Protein AF-A0A3D1AXS1-F1 (afdb_monomer)

Nearest PDB structures (foldseek):
  5mtw-assembly1_A  TM=7.822E-01  e=2.337E-02  Mycobacterium tuberculosis H37Rv
  5mtw-assembly1_B  TM=7.531E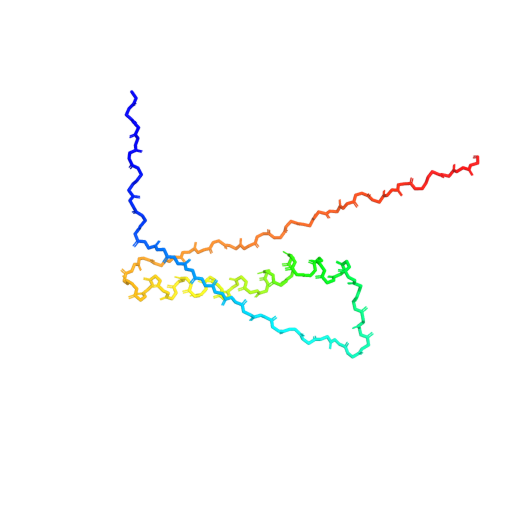-01  e=2.179E-02  Mycobacterium tuberculosis H37Rv
  5mtw-assembly1_D  TM=8.001E-01  e=6.234E-02  Mycobacterium tuberculosis H37Rv
  1ozb-assembly1_A  TM=8.561E-01  e=2.074E+00  Haemophilus influenzae
  1fx3-assembly1_D  TM=8.658E-01  e=2.386E+00  Haemophilus influenzae

Mean predicted aligned error: 9.52 Å

Sequence (87 aa):
MDKAEVAAPVMDLTARFEVVYQLQEEFIPTQEQINAFSTGNAVYNYWPYFREYAQSEAMRASLPVLLIPFLRVQISVSPTPTENPET

Foldseek 3Di:
DDDDDDDDDPDDDDDDDDDDDDDDPPDDDDPVRVVVCVVAVVCLVCVVVVLVVVQVVCVVVVHPGDRDDHDDGDDDDDDDPPDPPDD

Structure (mmCIF, N/CA/C/O backbone):
data_AF-A0A3D1AXS1-F1
#
_entry.id   AF-A0A3D1AXS1-F1
#
loop_
_atom_site.group_PDB
_atom_site.id
_atom_site.type_symbol
_atom_site.label_atom_id
_atom_site.label_alt_id
_atom_site.label_comp_id
_atom_site.label_asym_id
_atom_site.label_entity_id
_atom_site.label_seq_id
_atom_site.pdbx_PDB_ins_code
_atom_site.Cartn_x
_atom_site.Cartn_y
_atom_site.Cartn_z
_atom_site.occupancy
_atom_site.B_iso_or_equiv
_atom_site.auth_seq_id
_atom_site.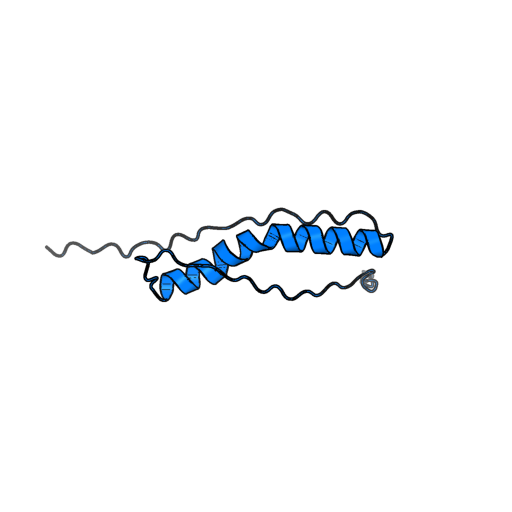auth_comp_id
_atom_site.auth_asym_id
_atom_site.auth_atom_id
_atom_site.pdbx_PDB_model_num
ATOM 1 N N . MET A 1 1 ? 14.583 24.698 -28.438 1.00 44.84 1 MET A N 1
ATOM 2 C CA . MET A 1 1 ? 14.415 23.875 -27.222 1.00 44.84 1 MET A CA 1
ATOM 3 C C . MET A 1 1 ? 13.567 22.695 -27.634 1.00 44.84 1 MET A C 1
ATOM 5 O O . MET A 1 1 ? 12.367 22.869 -27.805 1.00 44.84 1 MET A O 1
ATOM 9 N N . ASP A 1 2 ? 14.200 21.557 -27.911 1.00 49.31 2 ASP A N 1
ATOM 10 C CA . ASP A 1 2 ? 13.478 20.343 -28.285 1.00 49.31 2 ASP A CA 1
ATOM 11 C C . ASP A 1 2 ? 12.705 19.820 -27.079 1.00 49.31 2 ASP A C 1
ATOM 13 O O . ASP A 1 2 ? 13.242 19.630 -25.986 1.00 49.31 2 ASP A O 1
ATOM 17 N N . LYS A 1 3 ? 11.403 19.660 -27.282 1.00 52.97 3 LYS A N 1
ATOM 18 C CA . LYS A 1 3 ? 10.477 19.091 -26.314 1.00 52.97 3 LYS A CA 1
ATOM 19 C C . LYS A 1 3 ? 10.731 17.586 -26.316 1.00 52.97 3 LYS A C 1
ATOM 21 O O . LYS A 1 3 ? 10.402 16.929 -27.295 1.00 52.97 3 LYS A O 1
ATOM 26 N N . ALA A 1 4 ? 11.360 17.066 -25.263 1.00 61.81 4 ALA A N 1
ATOM 27 C CA . ALA A 1 4 ? 11.604 15.635 -25.129 1.00 61.81 4 ALA A CA 1
ATOM 28 C C . ALA A 1 4 ? 10.275 14.875 -25.259 1.00 61.81 4 ALA A C 1
ATOM 30 O O . ALA A 1 4 ? 9.340 15.093 -24.484 1.00 61.81 4 ALA A O 1
ATOM 31 N N . GLU A 1 5 ? 10.185 14.028 -26.279 1.00 66.19 5 GLU A N 1
ATOM 32 C CA . GLU A 1 5 ? 9.071 13.116 -26.484 1.00 66.19 5 GLU A CA 1
ATOM 33 C C . GLU A 1 5 ? 9.105 12.075 -25.361 1.00 66.19 5 GLU A C 1
ATOM 35 O O . GLU A 1 5 ? 10.091 11.357 -25.186 1.00 66.19 5 GLU A O 1
ATOM 40 N N . VAL A 1 6 ? 8.062 12.051 -24.530 1.00 71.38 6 VAL A N 1
ATOM 41 C CA . VAL A 1 6 ? 7.963 11.089 -23.431 1.00 71.38 6 VAL A CA 1
ATOM 42 C C . VAL A 1 6 ? 7.579 9.749 -24.046 1.00 71.38 6 VAL A C 1
ATOM 44 O O . VAL A 1 6 ? 6.452 9.579 -24.506 1.00 71.38 6 VAL A O 1
ATOM 47 N N . ALA A 1 7 ? 8.532 8.818 -24.090 1.00 79.00 7 ALA A N 1
ATOM 48 C CA . ALA A 1 7 ? 8.295 7.461 -24.563 1.00 79.00 7 ALA A CA 1
ATOM 49 C C . ALA A 1 7 ? 7.159 6.790 -23.768 1.00 79.00 7 ALA A C 1
ATOM 51 O O . ALA A 1 7 ? 7.001 7.028 -22.567 1.00 79.00 7 ALA A O 1
ATOM 52 N N . ALA A 1 8 ? 6.379 5.942 -24.444 1.00 84.88 8 ALA A N 1
ATOM 53 C CA . ALA A 1 8 ? 5.303 5.176 -23.820 1.00 84.88 8 ALA A CA 1
ATOM 54 C C . ALA A 1 8 ? 5.827 4.331 -22.639 1.00 84.88 8 ALA A C 1
ATOM 56 O O . ALA A 1 8 ? 6.968 3.854 -22.689 1.00 84.88 8 ALA A O 1
ATOM 57 N N . PRO A 1 9 ? 5.022 4.135 -21.575 1.00 87.25 9 PRO A N 1
ATOM 58 C CA . PRO A 1 9 ? 5.452 3.363 -20.417 1.00 87.25 9 PRO A CA 1
ATOM 59 C C . PRO A 1 9 ? 5.767 1.917 -20.817 1.00 87.25 9 PRO A C 1
ATOM 61 O O . PRO A 1 9 ? 5.012 1.282 -21.547 1.00 87.25 9 PRO A O 1
ATOM 64 N N . VAL A 1 10 ? 6.882 1.392 -20.302 1.00 90.00 10 VAL A N 1
ATOM 65 C CA . VAL A 1 10 ? 7.319 0.001 -20.533 1.00 90.00 10 VAL A CA 1
ATOM 66 C C . VAL A 1 10 ? 6.369 -1.003 -19.866 1.00 90.00 10 VAL A C 1
ATOM 68 O O . VAL A 1 10 ? 6.231 -2.130 -20.329 1.00 90.00 10 VAL A O 1
ATOM 71 N N . MET A 1 11 ? 5.706 -0.592 -18.784 1.00 89.75 11 MET A N 1
ATOM 72 C CA . MET A 1 11 ? 4.735 -1.389 -18.043 1.00 89.75 11 MET A CA 1
ATOM 73 C C . MET A 1 11 ? 3.749 -0.459 -17.331 1.00 89.75 11 MET A C 1
ATOM 75 O O . MET A 1 11 ? 4.158 0.555 -16.765 1.00 89.75 11 MET A 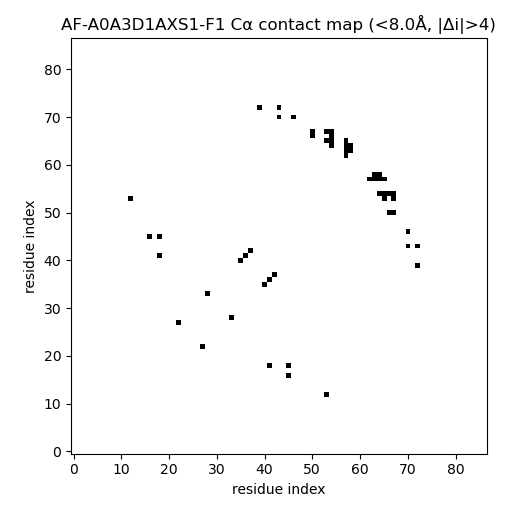O 1
ATOM 79 N N . ASP A 1 12 ? 2.470 -0.830 -17.343 1.00 92.12 12 ASP A N 1
ATOM 80 C CA . ASP A 1 12 ? 1.411 -0.219 -16.539 1.00 92.12 12 ASP A CA 1
ATOM 81 C C . ASP A 1 12 ? 0.840 -1.287 -15.600 1.00 92.12 12 ASP A C 1
ATOM 83 O O . ASP A 1 12 ? 0.598 -2.423 -16.016 1.00 92.12 12 ASP A O 1
ATOM 87 N N . LEU A 1 13 ? 0.677 -0.942 -14.324 1.00 92.06 13 LEU A N 1
ATOM 88 C CA . LEU A 1 13 ? 0.270 -1.871 -13.281 1.00 92.06 13 LEU A CA 1
ATOM 89 C C . LEU A 1 13 ? -0.883 -1.295 -12.470 1.00 92.06 13 LEU A C 1
ATOM 91 O O . LEU A 1 13 ? -0.741 -0.284 -11.786 1.00 92.06 13 LEU A O 1
ATOM 95 N N . THR A 1 14 ? -2.009 -2.003 -12.482 1.00 93.25 14 THR A N 1
ATOM 96 C CA . THR A 1 14 ? -3.192 -1.664 -11.690 1.00 93.25 14 THR A CA 1
ATOM 97 C C . THR A 1 14 ? -3.573 -2.839 -10.804 1.00 93.25 14 THR A C 1
ATOM 99 O O . THR A 1 14 ? -3.688 -3.967 -11.273 1.00 93.25 14 THR A O 1
ATOM 102 N N . ALA A 1 15 ? -3.816 -2.566 -9.524 1.00 92.50 15 ALA A N 1
ATOM 103 C CA . ALA A 1 15 ? -4.298 -3.553 -8.570 1.00 92.50 15 ALA A CA 1
ATOM 104 C C . ALA A 1 15 ? -5.378 -2.962 -7.665 1.00 92.50 15 ALA A C 1
ATOM 106 O O . ALA A 1 15 ? -5.380 -1.767 -7.362 1.00 92.50 15 ALA A O 1
ATOM 107 N N . ARG A 1 16 ? -6.291 -3.826 -7.218 1.00 95.12 16 ARG A N 1
ATOM 108 C CA . ARG A 1 16 ? -7.300 -3.515 -6.206 1.00 95.12 16 ARG A CA 1
ATOM 109 C C . ARG A 1 16 ? -7.056 -4.411 -5.004 1.00 95.12 16 ARG A C 1
ATOM 111 O O . ARG A 1 16 ? -7.058 -5.629 -5.144 1.00 95.12 16 ARG A O 1
ATOM 118 N N . PHE A 1 17 ? -6.876 -3.795 -3.844 1.00 93.56 17 PHE A N 1
ATOM 119 C CA . PHE A 1 17 ? -6.705 -4.497 -2.579 1.00 93.56 17 PHE A CA 1
ATOM 120 C C . PHE A 1 17 ? -7.977 -4.359 -1.750 1.00 93.56 17 PHE A C 1
ATOM 122 O O . PHE A 1 17 ? -8.539 -3.268 -1.645 1.00 93.56 17 PHE A O 1
ATOM 129 N N . GLU A 1 18 ? -8.409 -5.466 -1.161 1.00 95.00 18 GLU A N 1
ATOM 130 C CA . GLU A 1 18 ? -9.420 -5.493 -0.112 1.00 95.00 18 GLU A CA 1
ATOM 131 C C . GLU A 1 18 ? -8.725 -5.857 1.196 1.00 95.00 18 GLU A C 1
ATOM 133 O O . GLU A 1 18 ? -7.926 -6.794 1.242 1.00 95.00 18 GLU A O 1
ATOM 138 N N . VAL A 1 19 ? -8.998 -5.089 2.249 1.00 93.81 19 VAL A N 1
ATOM 139 C CA . VAL A 1 19 ? -8.396 -5.308 3.562 1.00 93.81 19 VAL A CA 1
ATOM 140 C C . VAL A 1 19 ? -9.505 -5.355 4.595 1.00 93.81 19 VAL A C 1
ATOM 142 O O . VAL A 1 19 ? -10.235 -4.382 4.779 1.00 93.81 19 VAL A O 1
ATOM 145 N N . VAL A 1 20 ? -9.626 -6.499 5.262 1.00 95.12 20 VAL A N 1
ATOM 146 C CA . VAL A 1 20 ? -10.644 -6.741 6.283 1.00 95.12 20 VAL A CA 1
ATOM 147 C C . VAL A 1 20 ? -9.978 -6.686 7.649 1.00 95.12 20 VAL A C 1
ATOM 149 O O . VAL A 1 20 ? -9.021 -7.412 7.912 1.00 95.12 20 VAL A O 1
ATOM 152 N N . TYR A 1 21 ? -10.491 -5.816 8.515 1.00 93.44 21 TYR A N 1
ATOM 153 C CA . TYR A 1 21 ? -10.020 -5.661 9.886 1.00 93.44 21 TYR A CA 1
ATOM 154 C C . TYR A 1 21 ? -11.086 -6.144 10.858 1.00 93.44 21 TYR A C 1
ATOM 156 O O . TYR A 1 21 ? -12.260 -5.805 10.722 1.00 93.44 21 TYR A O 1
ATOM 164 N N . GLN A 1 22 ? -10.660 -6.903 11.864 1.00 94.31 22 GLN A N 1
ATOM 165 C CA . GLN A 1 22 ? -11.500 -7.254 12.998 1.00 94.31 22 GLN A CA 1
ATOM 166 C C . GLN A 1 22 ? -11.297 -6.226 14.110 1.00 94.31 22 GLN A C 1
ATOM 168 O O . GLN A 1 22 ? -10.164 -5.944 14.505 1.00 94.31 22 GLN A O 1
ATOM 173 N N . LEU A 1 23 ? -12.398 -5.667 14.607 1.00 94.50 23 LEU A N 1
ATOM 174 C CA . LEU A 1 23 ? -12.379 -4.802 15.782 1.00 94.50 23 LEU A CA 1
ATOM 175 C C . LEU A 1 23 ? -12.302 -5.653 17.052 1.00 94.50 23 LEU A C 1
ATOM 177 O O . LEU A 1 23 ? -12.799 -6.779 17.090 1.00 94.50 23 LEU A O 1
ATOM 181 N N . GLN A 1 24 ? -11.684 -5.104 18.095 1.00 94.38 24 GLN A N 1
ATOM 182 C CA . GLN A 1 24 ? -11.761 -5.698 19.427 1.00 94.38 24 GLN A CA 1
ATOM 183 C C . GLN A 1 24 ? -13.191 -5.573 19.966 1.00 94.38 24 GLN A C 1
ATOM 185 O O . GLN A 1 24 ? -13.863 -4.587 19.671 1.00 94.38 24 GLN A O 1
ATOM 190 N N . GLU A 1 25 ? -13.645 -6.558 20.746 1.00 91.06 25 GLU A N 1
ATOM 191 C CA . GLU A 1 25 ? -15.060 -6.720 21.132 1.00 91.06 25 GLU A CA 1
ATOM 192 C C . GLU A 1 25 ? -15.677 -5.479 21.797 1.00 91.06 25 GLU A C 1
ATOM 194 O O . GLU A 1 25 ? -16.848 -5.182 21.581 1.00 91.06 25 GLU A O 1
ATOM 199 N N . GLU A 1 26 ? -14.889 -4.718 22.553 1.00 95.06 26 GLU A N 1
ATOM 200 C CA . GLU A 1 26 ? -15.354 -3.536 23.291 1.00 95.06 26 GLU A CA 1
ATOM 201 C C . GLU A 1 26 ? -15.031 -2.210 22.583 1.00 95.06 26 GLU A C 1
ATOM 203 O O . GLU A 1 26 ? -15.372 -1.131 23.071 1.00 95.06 26 GLU A O 1
ATOM 208 N N . PHE A 1 27 ? -14.366 -2.259 21.426 1.00 95.00 27 PHE A N 1
ATOM 209 C CA . PHE A 1 27 ? -13.951 -1.060 20.711 1.00 95.00 27 PHE A CA 1
ATOM 210 C C . PHE A 1 27 ? -14.990 -0.644 19.671 1.00 95.00 27 PHE A C 1
ATOM 212 O O . PHE A 1 27 ? -15.139 -1.269 18.620 1.00 95.00 27 PHE A O 1
ATOM 219 N N . ILE A 1 28 ? -15.667 0.470 19.944 1.00 95.12 28 ILE A N 1
ATOM 220 C CA . ILE A 1 28 ? -16.607 1.105 19.019 1.00 95.12 28 ILE A CA 1
ATOM 221 C C . ILE A 1 28 ? -15.945 2.380 18.476 1.00 95.12 28 ILE A C 1
ATOM 223 O O . ILE A 1 28 ? -15.908 3.388 19.187 1.00 95.12 28 ILE A O 1
ATOM 227 N N . PRO A 1 29 ? -15.389 2.366 17.249 1.00 94.31 29 PRO A N 1
ATOM 228 C CA . PRO A 1 29 ? -14.717 3.533 16.703 1.00 94.31 29 PRO A CA 1
ATOM 229 C C . PRO A 1 29 ? -15.713 4.635 16.345 1.00 94.31 29 PRO A C 1
ATOM 231 O O . PRO A 1 29 ? -16.793 4.381 15.807 1.00 94.31 29 PRO A O 1
ATOM 234 N N . THR A 1 30 ? -15.315 5.884 16.568 1.00 96.94 30 THR A N 1
ATOM 235 C CA . THR A 1 30 ? -16.032 7.034 16.013 1.00 96.94 30 THR A C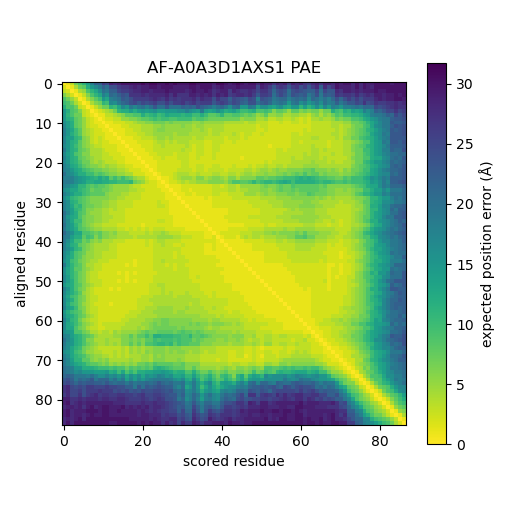A 1
ATOM 236 C C . THR A 1 30 ? -15.834 7.102 14.498 1.00 96.94 30 THR A C 1
ATOM 238 O O . THR A 1 30 ? -14.856 6.585 13.953 1.00 96.94 30 THR A O 1
ATOM 241 N N . GLN A 1 31 ? -16.727 7.796 13.788 1.00 94.50 31 GLN A N 1
ATOM 242 C CA . GLN A 1 31 ? -16.572 7.986 12.342 1.00 94.50 31 GLN A CA 1
ATOM 243 C C . GLN A 1 31 ? -15.254 8.693 11.986 1.00 94.50 31 GLN A C 1
ATOM 245 O O . GLN A 1 31 ? -14.630 8.372 10.978 1.00 94.50 31 GLN A O 1
ATOM 250 N N . GLU A 1 32 ? -14.801 9.627 12.825 1.00 93.56 32 GLU A N 1
ATOM 251 C CA . GLU A 1 32 ? -13.513 10.301 12.656 1.00 93.56 32 GLU A CA 1
ATOM 252 C C . GLU A 1 32 ? -12.341 9.318 12.762 1.00 93.56 32 GLU A C 1
ATOM 254 O O . GLU A 1 32 ? -11.444 9.340 11.919 1.00 93.56 32 GLU A O 1
ATOM 259 N N . GLN A 1 33 ? -12.384 8.395 13.728 1.00 93.44 33 GLN A N 1
ATOM 260 C CA . GLN A 1 33 ? -11.379 7.340 13.868 1.00 93.44 33 GLN A CA 1
ATOM 261 C C . GLN A 1 33 ? -11.387 6.379 12.676 1.00 93.44 33 GLN A C 1
ATOM 263 O O . GLN A 1 33 ? -10.315 6.027 12.186 1.00 93.44 33 GLN A O 1
ATOM 268 N N . ILE A 1 34 ? -12.564 5.991 12.168 1.00 94.06 34 ILE A N 1
ATOM 269 C CA . ILE A 1 34 ? -12.681 5.174 10.946 1.00 94.06 34 ILE A CA 1
ATOM 270 C C . ILE A 1 34 ? -12.040 5.906 9.765 1.00 94.06 34 ILE A C 1
ATOM 272 O O . ILE A 1 34 ? -11.228 5.327 9.042 1.00 94.06 34 ILE A O 1
ATOM 276 N N . ASN A 1 35 ? -12.357 7.190 9.590 1.00 91.75 35 ASN A N 1
ATOM 277 C CA . ASN A 1 35 ? -11.825 7.996 8.496 1.00 91.75 35 ASN A CA 1
ATOM 278 C C . ASN A 1 35 ? -10.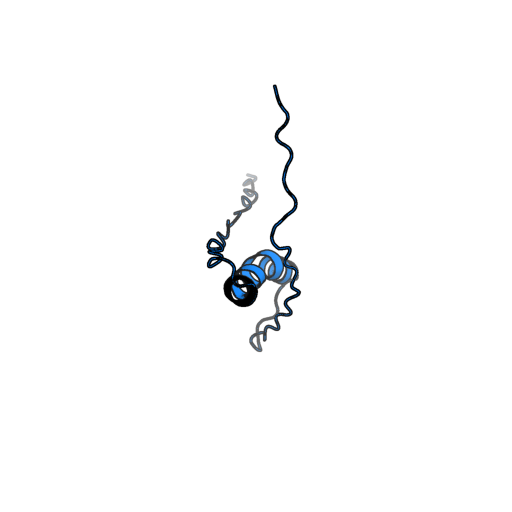297 8.118 8.595 1.00 91.75 35 ASN A C 1
ATOM 280 O O . ASN A 1 35 ? -9.604 7.818 7.622 1.00 91.75 35 ASN A O 1
ATOM 284 N N . ALA A 1 36 ? -9.765 8.468 9.769 1.00 90.38 36 ALA A N 1
ATOM 285 C CA . ALA A 1 36 ? -8.325 8.562 10.011 1.00 90.38 36 ALA A CA 1
ATOM 286 C C . ALA A 1 36 ? -7.608 7.213 9.820 1.00 90.38 36 ALA A C 1
ATOM 288 O O . ALA A 1 36 ? -6.513 7.147 9.256 1.00 90.38 36 ALA A O 1
ATOM 289 N N . PHE A 1 37 ? -8.233 6.112 10.247 1.00 91.88 37 PHE A N 1
ATOM 290 C CA . PHE A 1 37 ? -7.694 4.773 10.037 1.00 91.88 37 PHE A CA 1
ATOM 291 C C . PHE A 1 37 ? -7.653 4.410 8.551 1.00 91.88 37 PHE A C 1
ATOM 293 O O . PHE A 1 37 ? -6.628 3.923 8.075 1.00 91.88 37 PHE A O 1
ATOM 300 N N . SER A 1 38 ? -8.734 4.676 7.813 1.00 90.19 38 SER A N 1
ATOM 301 C CA . SER A 1 38 ? -8.849 4.328 6.393 1.00 90.19 38 SER A CA 1
ATOM 302 C C . SER A 1 38 ? -7.829 5.053 5.509 1.00 90.19 38 SER A C 1
ATOM 304 O O . SER A 1 38 ? -7.294 4.455 4.578 1.00 90.19 38 SER A O 1
ATOM 306 N N . THR A 1 39 ? -7.511 6.313 5.815 1.00 87.00 39 THR A N 1
ATOM 307 C CA . THR A 1 39 ? -6.586 7.130 5.014 1.00 87.00 39 THR A CA 1
ATOM 308 C C . THR A 1 39 ? -5.123 6.927 5.401 1.00 87.00 39 THR A C 1
ATOM 310 O O . THR A 1 39 ? -4.246 7.065 4.551 1.00 87.00 39 THR A O 1
ATOM 313 N N . GLY A 1 40 ? -4.849 6.581 6.662 1.00 88.75 40 GLY A N 1
ATOM 314 C CA . GLY A 1 40 ? -3.495 6.366 7.167 1.00 88.75 40 GLY A CA 1
ATOM 315 C C . GLY A 1 40 ? -3.149 4.890 7.328 1.00 88.75 40 GLY A C 1
ATOM 316 O O . GLY A 1 40 ? -2.411 4.311 6.531 1.00 88.75 40 GLY A O 1
ATOM 317 N N . ASN A 1 41 ? -3.670 4.283 8.394 1.00 91.81 41 ASN A N 1
ATOM 318 C CA . ASN A 1 41 ? -3.274 2.947 8.842 1.00 91.81 41 ASN A CA 1
ATOM 319 C C . ASN A 1 41 ? -3.599 1.856 7.822 1.00 91.81 41 ASN A C 1
ATOM 321 O O . ASN A 1 41 ? -2.751 1.008 7.558 1.00 91.81 41 ASN A O 1
ATOM 325 N N . ALA A 1 42 ? -4.793 1.879 7.225 1.00 92.12 42 ALA A N 1
ATOM 326 C CA . ALA A 1 42 ? -5.177 0.878 6.236 1.00 92.12 42 ALA A CA 1
ATOM 327 C C . ALA A 1 42 ? -4.216 0.891 5.035 1.00 92.12 42 ALA A C 1
ATOM 329 O O . ALA A 1 42 ? -3.710 -0.159 4.640 1.00 92.12 42 ALA A O 1
ATOM 330 N N . VAL A 1 43 ? -3.886 2.086 4.525 1.00 91.44 43 VAL A N 1
ATOM 331 C CA . VAL A 1 43 ? -2.925 2.279 3.426 1.00 91.44 43 VAL A CA 1
ATOM 332 C C . VAL A 1 43 ? -1.528 1.815 3.805 1.00 91.44 43 VAL A C 1
ATOM 334 O O . VAL A 1 43 ? -0.895 1.065 3.062 1.00 91.44 43 VAL A O 1
ATOM 337 N N . TYR A 1 44 ? -1.063 2.213 4.985 1.00 93.31 44 TYR A N 1
ATOM 338 C CA . TYR A 1 44 ? 0.235 1.797 5.499 1.00 93.31 44 TYR A CA 1
ATOM 339 C C . TYR A 1 44 ? 0.356 0.275 5.626 1.00 93.31 44 TYR A C 1
ATOM 341 O O . TYR A 1 44 ? 1.364 -0.298 5.215 1.00 93.31 44 TYR A O 1
ATOM 349 N N . ASN A 1 45 ? -0.690 -0.381 6.124 1.00 94.12 45 ASN A N 1
ATOM 350 C CA . ASN A 1 45 ? -0.712 -1.821 6.342 1.00 94.12 45 ASN A CA 1
ATOM 351 C C . ASN A 1 45 ? -0.718 -2.623 5.036 1.00 94.12 45 ASN A C 1
ATOM 353 O O . ASN A 1 45 ? -0.050 -3.656 4.974 1.00 94.12 45 ASN A O 1
ATOM 357 N N . TYR A 1 46 ? -1.439 -2.180 3.995 1.00 94.88 46 TYR A N 1
ATOM 358 C CA . TYR A 1 46 ? -1.429 -2.901 2.715 1.00 94.88 46 TYR A CA 1
ATOM 359 C C . TYR A 1 46 ? -0.220 -2.552 1.835 1.00 94.88 46 TYR A C 1
ATOM 361 O O . TYR A 1 46 ? 0.107 -3.315 0.924 1.00 94.88 46 TYR A O 1
ATOM 369 N N . TRP A 1 47 ? 0.482 -1.442 2.098 1.00 95.38 47 TRP A N 1
ATOM 370 C CA . TRP A 1 47 ? 1.608 -0.986 1.276 1.00 95.38 47 TRP A CA 1
ATOM 371 C C . TRP A 1 47 ? 2.675 -2.065 1.012 1.00 95.38 47 TRP A C 1
ATOM 373 O O . TRP A 1 47 ? 3.049 -2.234 -0.149 1.00 95.38 47 TRP A O 1
ATOM 383 N N . PRO A 1 48 ? 3.145 -2.858 2.001 1.00 95.00 48 PRO A N 1
ATOM 384 C CA . PRO A 1 48 ? 4.101 -3.937 1.747 1.00 95.00 48 PRO A CA 1
ATOM 385 C C . PRO A 1 48 ? 3.595 -4.986 0.748 1.00 95.00 48 PRO A C 1
ATOM 387 O O . PRO A 1 48 ? 4.378 -5.465 -0.068 1.00 95.00 48 PRO A O 1
ATOM 390 N N . TYR A 1 49 ? 2.295 -5.294 0.766 1.00 95.75 49 TYR A N 1
ATOM 391 C CA . TYR A 1 49 ? 1.675 -6.248 -0.158 1.00 95.75 49 TYR A CA 1
ATOM 392 C C . TYR A 1 49 ? 1.654 -5.705 -1.586 1.00 95.75 49 TYR A C 1
ATOM 394 O O . TYR A 1 49 ? 1.937 -6.439 -2.528 1.00 95.75 49 TYR A O 1
ATOM 402 N N . PHE A 1 50 ? 1.390 -4.406 -1.755 1.00 95.00 50 PHE A N 1
ATOM 403 C CA . PHE A 1 50 ? 1.505 -3.762 -3.061 1.00 95.00 50 PHE A CA 1
ATOM 404 C C . PHE A 1 50 ? 2.949 -3.756 -3.579 1.00 95.00 50 PHE A C 1
ATOM 406 O O . PHE A 1 50 ? 3.178 -4.044 -4.753 1.00 95.00 50 PHE A O 1
ATOM 413 N N . ARG A 1 51 ? 3.928 -3.468 -2.710 1.00 95.75 51 ARG A N 1
ATOM 414 C CA . ARG A 1 51 ? 5.352 -3.493 -3.085 1.00 95.75 51 ARG A CA 1
ATOM 415 C C . ARG A 1 51 ? 5.771 -4.866 -3.599 1.00 95.75 51 ARG A C 1
ATOM 417 O O . ARG A 1 51 ? 6.386 -4.946 -4.658 1.00 95.75 51 ARG A O 1
ATOM 424 N N . GLU A 1 52 ? 5.403 -5.919 -2.873 1.00 95.50 52 GLU A N 1
ATOM 425 C CA . GLU A 1 52 ? 5.679 -7.296 -3.283 1.00 95.50 52 GLU A CA 1
ATOM 426 C C . GLU A 1 52 ? 4.969 -7.637 -4.594 1.00 95.50 52 GLU A C 1
ATOM 428 O O . GLU A 1 52 ? 5.596 -8.159 -5.510 1.00 95.50 52 GLU A O 1
ATOM 433 N N . TYR A 1 53 ? 3.689 -7.276 -4.726 1.00 95.06 53 TYR A N 1
ATOM 434 C CA . TYR A 1 53 ? 2.934 -7.484 -5.958 1.00 95.06 53 TYR A CA 1
ATOM 435 C C . TYR A 1 53 ? 3.636 -6.853 -7.169 1.00 95.06 53 TYR A C 1
ATOM 437 O O . TYR A 1 53 ? 3.888 -7.534 -8.161 1.00 95.06 53 TYR A O 1
ATOM 445 N N . ALA A 1 54 ? 4.027 -5.583 -7.073 1.00 94.56 54 ALA A N 1
ATOM 446 C CA . ALA A 1 54 ? 4.682 -4.882 -8.169 1.00 94.56 54 ALA A CA 1
ATOM 447 C C . ALA A 1 54 ? 6.068 -5.453 -8.506 1.00 94.56 54 ALA A C 1
ATOM 449 O O . ALA A 1 54 ? 6.415 -5.579 -9.681 1.00 94.56 54 ALA A O 1
ATOM 450 N N . GLN A 1 55 ? 6.840 -5.845 -7.490 1.00 95.12 55 GLN A N 1
ATOM 451 C CA . GLN A 1 55 ? 8.113 -6.538 -7.683 1.00 95.12 55 GLN A CA 1
ATOM 452 C C . GLN A 1 55 ? 7.911 -7.885 -8.393 1.00 95.12 55 GLN A C 1
ATOM 454 O O . GLN A 1 55 ? 8.604 -8.184 -9.366 1.00 95.12 55 GLN A O 1
ATOM 459 N N . SER A 1 56 ? 6.935 -8.667 -7.939 1.00 94.75 56 SER A N 1
ATOM 460 C CA . SER A 1 56 ? 6.559 -9.955 -8.514 1.00 94.75 56 SER A CA 1
ATOM 461 C C . SER A 1 56 ? 6.123 -9.839 -9.982 1.00 94.75 56 SER A C 1
ATOM 463 O O . SER A 1 56 ? 6.523 -10.663 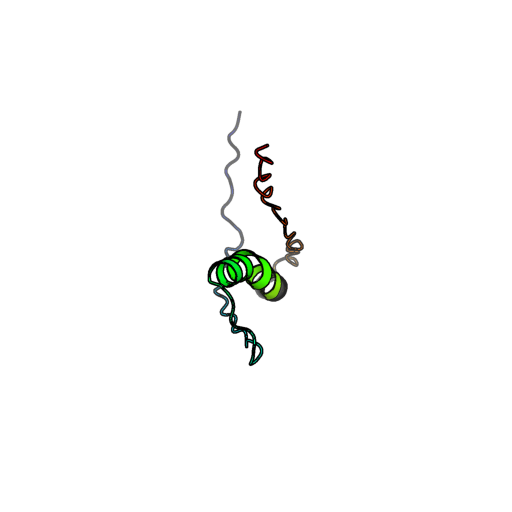-10.807 1.00 94.75 56 SER A O 1
ATOM 465 N N . GLU A 1 57 ? 5.338 -8.819 -10.335 1.00 95.44 57 GLU A N 1
ATOM 466 C CA . GLU A 1 57 ? 4.905 -8.586 -11.721 1.00 95.44 57 GLU A CA 1
ATOM 467 C C . GLU A 1 57 ? 6.056 -8.124 -12.623 1.00 95.44 57 GLU A C 1
AT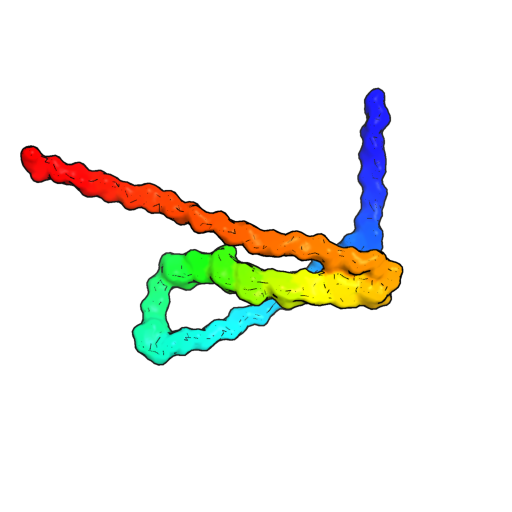OM 469 O O . GLU A 1 57 ? 6.195 -8.622 -13.740 1.00 95.44 57 GLU A O 1
ATOM 474 N N . ALA A 1 58 ? 6.939 -7.247 -12.131 1.00 94.25 58 ALA A N 1
ATOM 475 C CA . ALA A 1 58 ? 8.134 -6.846 -12.874 1.00 94.25 58 ALA A CA 1
ATOM 476 C C . ALA A 1 58 ? 9.039 -8.053 -13.174 1.00 94.25 58 ALA A C 1
ATOM 478 O O . ALA A 1 58 ? 9.484 -8.237 -14.308 1.00 94.25 58 AL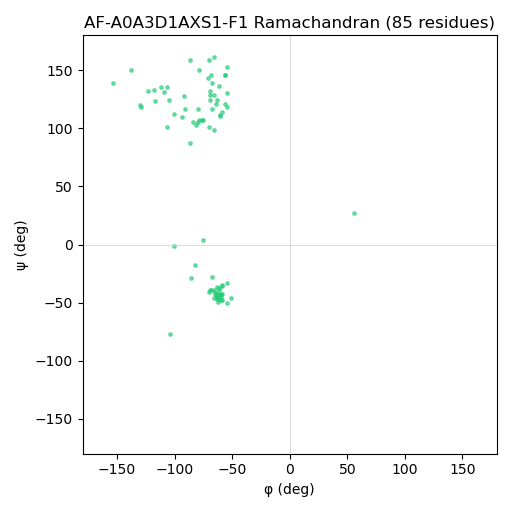A A O 1
ATOM 479 N N . MET A 1 59 ? 9.240 -8.931 -12.185 1.00 94.44 59 MET A N 1
ATOM 480 C CA . MET A 1 59 ? 10.005 -10.166 -12.370 1.00 94.44 59 MET A CA 1
ATOM 481 C C . MET A 1 59 ? 9.356 -11.103 -13.396 1.00 94.44 59 MET A C 1
ATOM 483 O O . MET A 1 59 ? 10.060 -11.647 -14.247 1.00 94.44 59 MET A O 1
ATOM 487 N N . ARG A 1 60 ? 8.023 -11.269 -13.370 1.00 94.50 60 ARG A N 1
ATOM 488 C CA . ARG A 1 60 ? 7.288 -12.060 -14.379 1.00 94.50 60 ARG A CA 1
ATOM 489 C C . ARG A 1 60 ? 7.437 -11.497 -15.789 1.00 94.50 60 ARG A C 1
ATOM 491 O O . ARG A 1 60 ? 7.574 -12.263 -16.739 1.00 94.50 60 ARG A O 1
ATOM 498 N N . ALA A 1 61 ? 7.466 -10.175 -15.919 1.00 94.50 61 ALA A N 1
ATOM 499 C CA . ALA A 1 61 ? 7.701 -9.485 -17.182 1.00 94.50 61 ALA A CA 1
ATOM 500 C C . ALA A 1 61 ? 9.178 -9.509 -17.630 1.00 94.50 61 ALA A C 1
ATOM 502 O O . ALA A 1 61 ? 9.515 -8.900 -18.642 1.00 94.50 61 ALA A O 1
ATOM 503 N N . SER A 1 62 ? 10.066 -10.202 -16.900 1.00 95.25 62 SER A N 1
ATOM 504 C CA . SER A 1 62 ? 11.521 -10.191 -17.126 1.00 95.25 62 SER A CA 1
ATOM 505 C C . SER A 1 62 ? 12.130 -8.781 -17.096 1.00 95.25 62 SER A C 1
ATOM 507 O O . SER A 1 62 ? 13.161 -8.521 -17.717 1.00 95.25 62 SER A O 1
ATOM 509 N N . LEU A 1 63 ? 11.487 -7.865 -16.369 1.00 93.69 63 LEU A N 1
ATOM 510 C CA . LEU A 1 63 ? 11.985 -6.521 -16.118 1.00 93.69 63 LEU A CA 1
ATOM 511 C C . LEU A 1 63 ? 12.903 -6.521 -14.886 1.00 93.69 63 LEU A C 1
ATOM 513 O O . LEU A 1 63 ? 12.825 -7.420 -14.041 1.00 93.69 63 LEU A O 1
ATOM 517 N N . PRO A 1 64 ? 13.776 -5.507 -14.748 1.00 91.25 64 PRO A N 1
ATOM 518 C CA . PRO A 1 64 ? 14.537 -5.306 -13.523 1.00 91.25 64 PRO A CA 1
ATOM 519 C C . PRO A 1 64 ? 13.629 -5.216 -12.292 1.00 91.25 64 PRO A C 1
ATOM 521 O O . PRO A 1 64 ? 12.481 -4.779 -12.374 1.00 91.25 64 PRO A O 1
ATOM 524 N N . VAL A 1 65 ? 14.175 -5.584 -11.131 1.00 85.00 65 VAL A N 1
ATOM 525 C CA . VAL A 1 65 ? 13.458 -5.514 -9.851 1.00 85.00 65 VAL A CA 1
ATOM 526 C C . VAL A 1 65 ? 12.964 -4.089 -9.599 1.00 85.00 65 VAL A C 1
ATOM 528 O O . VAL A 1 65 ? 13.752 -3.146 -9.509 1.00 85.00 65 VAL A O 1
ATOM 531 N N . LEU A 1 66 ? 11.648 -3.947 -9.443 1.00 88.06 66 LEU A N 1
ATOM 532 C CA . LEU A 1 66 ? 11.006 -2.677 -9.137 1.00 88.06 66 LEU A CA 1
ATOM 533 C C . LEU A 1 66 ? 11.101 -2.390 -7.630 1.00 88.06 66 LEU A C 1
ATOM 535 O O . LEU A 1 66 ? 10.352 -2.941 -6.825 1.00 88.06 66 LEU A O 1
ATOM 539 N N . LEU A 1 67 ? 12.014 -1.501 -7.234 1.00 87.88 67 LEU A N 1
ATOM 540 C CA . LEU A 1 67 ? 12.163 -1.087 -5.836 1.00 87.88 67 LEU A CA 1
ATOM 541 C C . LEU A 1 67 ? 11.212 0.067 -5.505 1.00 87.88 67 LEU A C 1
ATOM 543 O O . LEU A 1 67 ? 11.579 1.240 -5.566 1.00 87.88 67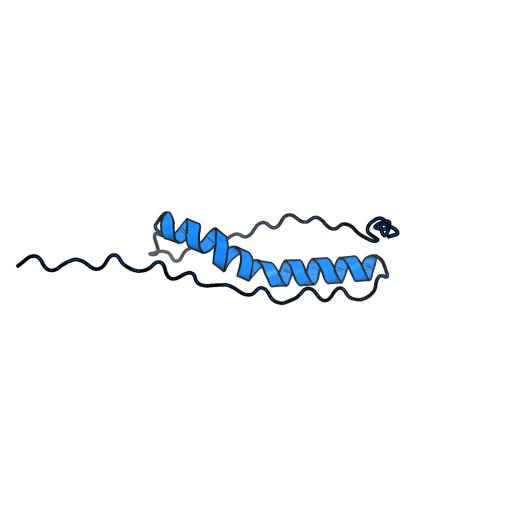 LEU A O 1
ATOM 547 N N . ILE A 1 68 ? 9.983 -0.267 -5.112 1.00 91.94 68 ILE A N 1
ATOM 548 C CA . ILE A 1 68 ? 9.027 0.736 -4.626 1.00 91.94 68 ILE A CA 1
ATOM 549 C C . ILE A 1 68 ? 9.494 1.275 -3.259 1.00 91.94 68 ILE A C 1
ATOM 551 O O . ILE A 1 68 ? 9.819 0.474 -2.371 1.00 91.94 68 ILE A O 1
ATOM 555 N N . PRO A 1 69 ? 9.522 2.606 -3.041 1.00 93.12 69 PRO A N 1
ATOM 556 C CA . PRO A 1 69 ? 9.954 3.199 -1.778 1.00 93.12 69 PRO A CA 1
ATOM 557 C C . PRO A 1 69 ? 9.019 2.856 -0.610 1.00 93.12 69 PRO A C 1
ATOM 559 O O . PRO A 1 69 ? 7.861 2.470 -0.779 1.00 93.12 69 PRO A O 1
ATOM 562 N N . PHE A 1 70 ? 9.522 3.014 0.613 1.00 92.12 70 PHE A N 1
ATOM 563 C CA . PHE A 1 70 ? 8.687 2.908 1.807 1.00 92.12 70 PHE A CA 1
ATOM 564 C C . PHE A 1 70 ? 7.687 4.062 1.877 1.00 92.12 70 PHE A C 1
ATOM 566 O O . PHE A 1 70 ? 8.040 5.215 1.614 1.00 92.12 70 PHE A O 1
ATOM 573 N N . LEU A 1 71 ? 6.453 3.751 2.275 1.00 91.31 71 LEU A N 1
ATOM 574 C CA . LEU A 1 71 ? 5.440 4.763 2.529 1.00 91.31 71 LEU A CA 1
ATOM 575 C C . LEU A 1 71 ? 5.824 5.556 3.779 1.00 91.31 71 LEU A C 1
ATOM 577 O O . LEU A 1 71 ? 6.093 4.980 4.835 1.00 91.31 71 LEU A O 1
ATOM 581 N N . ARG A 1 72 ? 5.837 6.884 3.658 1.00 87.00 72 ARG A N 1
ATOM 582 C CA . ARG A 1 72 ? 6.037 7.796 4.785 1.00 87.00 72 ARG A CA 1
ATOM 583 C C . ARG A 1 72 ? 4.684 8.341 5.218 1.00 87.00 72 ARG A C 1
ATOM 585 O O . ARG A 1 72 ? 4.072 9.107 4.482 1.00 87.00 72 ARG A O 1
ATOM 592 N N . VAL A 1 73 ? 4.234 7.957 6.407 1.00 80.75 73 VAL A N 1
ATOM 593 C CA . VAL A 1 73 ? 3.012 8.505 7.005 1.00 80.75 73 VAL A CA 1
ATOM 594 C C . VAL A 1 73 ? 3.349 9.867 7.606 1.00 80.75 73 VAL A C 1
ATOM 596 O O . VAL A 1 73 ? 4.183 9.960 8.506 1.00 80.75 73 VAL A O 1
ATOM 599 N N . GLN A 1 74 ? 2.733 10.931 7.091 1.00 75.12 74 GLN A N 1
ATOM 600 C CA . GLN A 1 74 ? 2.798 12.254 7.708 1.00 75.12 74 GLN A CA 1
ATOM 601 C C . GLN A 1 74 ? 1.628 12.394 8.676 1.00 75.12 74 GLN A C 1
ATOM 603 O O . GLN A 1 74 ? 0.471 12.349 8.270 1.00 75.12 74 GLN A O 1
ATOM 608 N N . ILE A 1 75 ? 1.931 12.546 9.963 1.00 64.88 75 ILE A N 1
ATOM 609 C CA . ILE A 1 75 ? 0.919 12.817 10.982 1.00 64.88 75 ILE A CA 1
ATOM 610 C C . ILE A 1 75 ? 0.673 14.326 10.964 1.00 64.88 75 ILE A C 1
ATOM 612 O O . ILE A 1 75 ? 1.516 15.096 11.425 1.00 64.88 75 ILE A O 1
ATOM 616 N N . SER A 1 76 ? -0.454 14.766 10.406 1.00 58.81 76 SER A N 1
ATOM 617 C CA . SER A 1 76 ? -0.891 16.155 10.543 1.00 58.81 76 SER A CA 1
ATOM 618 C C . SER A 1 76 ? -1.554 16.326 11.907 1.00 58.81 76 SER A C 1
ATOM 620 O O . SER A 1 76 ? -2.675 15.866 12.116 1.00 58.81 76 SER A O 1
ATOM 622 N N . VAL A 1 77 ? -0.862 16.969 12.845 1.00 57.06 77 VAL A N 1
ATOM 623 C CA . VAL A 1 77 ? -1.487 17.414 14.094 1.00 57.06 77 VAL A CA 1
ATOM 624 C C . VAL A 1 77 ? -2.256 18.692 13.778 1.00 57.06 77 VAL A C 1
ATOM 626 O O . VAL A 1 77 ? -1.650 19.734 13.531 1.00 57.06 77 VAL A O 1
ATOM 629 N N . SER A 1 78 ? -3.584 18.619 13.739 1.00 54.41 78 SER A N 1
ATOM 630 C CA . SER A 1 78 ? -4.412 19.826 13.717 1.00 54.41 78 SER A CA 1
ATOM 631 C C . SER A 1 78 ? -4.221 20.561 15.050 1.00 54.41 78 SER A C 1
ATOM 633 O O . SER A 1 78 ? -4.335 19.916 16.095 1.00 54.41 78 SER A O 1
ATOM 635 N N . PRO A 1 79 ? -3.906 21.869 15.063 1.00 53.78 79 PRO A N 1
ATOM 636 C CA . PRO A 1 79 ? -3.763 22.606 16.311 1.00 53.78 79 PRO A CA 1
ATOM 637 C C . PRO A 1 79 ? -5.108 22.635 17.045 1.00 53.78 79 PRO A C 1
ATOM 639 O O . PRO A 1 79 ? -6.119 23.056 16.483 1.00 53.78 79 PRO A O 1
ATOM 642 N N . THR A 1 80 ? -5.115 22.170 18.294 1.00 54.44 80 THR A N 1
ATOM 643 C CA . THR A 1 80 ? -6.257 22.292 19.205 1.00 54.44 80 THR A CA 1
ATOM 644 C C . THR A 1 80 ? -6.659 23.768 19.303 1.00 54.44 80 THR A C 1
ATOM 646 O O . THR A 1 80 ? -5.776 24.600 19.532 1.00 54.44 80 THR A O 1
ATOM 649 N N . PRO A 1 81 ? -7.945 24.133 19.141 1.00 56.44 81 PRO A N 1
ATOM 650 C CA . PRO A 1 81 ? -8.399 25.489 19.418 1.00 56.44 81 PRO A CA 1
ATOM 651 C C . PRO A 1 81 ? -8.095 25.813 20.883 1.00 56.44 81 PRO A C 1
ATOM 653 O O . PRO A 1 81 ? -8.631 25.170 21.782 1.00 56.44 81 PRO A O 1
ATOM 656 N N . THR A 1 82 ? -7.195 26.766 21.124 1.00 59.50 82 THR A N 1
ATOM 657 C CA . THR A 1 82 ? -6.927 27.293 22.463 1.00 59.50 82 THR A CA 1
ATOM 658 C C . THR A 1 82 ? -8.222 27.894 22.996 1.00 59.50 82 THR A C 1
ATOM 660 O O . THR A 1 82 ? -8.694 28.908 22.484 1.00 59.50 82 THR A O 1
ATOM 663 N N . GLU A 1 83 ? -8.816 27.249 23.996 1.00 55.03 83 GLU A N 1
ATOM 664 C CA . GLU A 1 83 ? -9.912 27.807 24.778 1.00 55.03 83 GLU A CA 1
ATOM 665 C C . GLU A 1 83 ? -9.389 29.086 25.448 1.00 55.03 83 GLU A C 1
ATOM 667 O O . GLU A 1 83 ? -8.466 29.045 26.262 1.00 55.03 83 GLU A O 1
ATOM 672 N N . ASN A 1 84 ? -9.898 30.242 25.016 1.00 58.91 84 ASN A N 1
ATOM 673 C CA . ASN A 1 84 ? -9.603 31.523 25.651 1.00 58.91 84 ASN A CA 1
ATOM 674 C C . ASN A 1 84 ? -10.181 31.472 27.072 1.00 58.91 84 ASN A C 1
ATOM 676 O O . ASN A 1 84 ? -11.396 31.304 27.194 1.00 58.91 84 ASN A O 1
ATOM 680 N N . PRO A 1 85 ? -9.383 31.641 28.141 1.00 60.03 85 PRO A N 1
ATOM 681 C CA . PRO A 1 85 ? -9.959 31.844 29.455 1.00 60.03 85 PRO A CA 1
ATOM 682 C C . PRO A 1 85 ? -10.602 33.235 29.471 1.00 60.03 85 PRO A C 1
ATOM 684 O O . PRO A 1 85 ? -9.923 34.254 29.576 1.00 60.03 85 PRO A O 1
ATOM 687 N N . GLU A 1 86 ? -11.924 33.279 29.319 1.00 58.84 86 GLU A N 1
ATOM 688 C CA . GLU A 1 86 ? -12.723 34.420 29.752 1.00 58.84 86 GLU A CA 1
ATOM 689 C C . GLU A 1 86 ? -12.649 34.495 31.282 1.00 58.84 86 GLU A C 1
ATOM 691 O O . GLU A 1 86 ? -13.366 33.760 31.957 1.00 58.84 86 GLU A O 1
ATOM 696 N N . THR A 1 87 ? -11.788 35.350 31.843 1.00 48.72 87 THR A N 1
ATOM 697 C CA . THR A 1 87 ? -12.130 36.240 32.976 1.00 48.72 87 THR A CA 1
ATOM 698 C C . THR A 1 87 ? -11.090 37.338 33.162 1.00 48.72 87 THR A C 1
ATOM 700 O O . THR A 1 87 ? -9.881 37.017 33.181 1.00 48.72 87 THR A O 1
#

Radius of gyration: 21.09 Å; Cα contacts (8 Å, |Δi|>4): 27; chains: 1; bounding box: 31×48×61 Å

pLDDT: mean 84.55, std 15.15, range [44.84, 96.94]

Secondary structure (DSSP, 8-state):
------PPPS-----------PPPTT----HHHHHHIIIIIHHHHHHHHHHHHHHHHHHHTTPPP--PPPP------PPP-------

Solvent-accessible surface area (backbone atoms only — not comparable to full-atom values): 6150 Å² total; per-residue (Å²): 133,85,78,79,78,80,73,79,77,94,74,87,88,87,86,88,86,86,87,87,79,85,73,58,97,87,60,79,78,51,72,67,54,51,52,53,36,58,72,44,52,52,49,61,68,48,43,64,58,51,42,50,50,50,25,53,51,27,49,74,70,74,43,72,81,49,83,69,78,83,86,80,84,79,85,80,80,75,81,76,83,77,79,74,81,87,126